Protein AF-U2L7X3-F1 (afdb_monomer)

Organism: NCBI:txid1125725

pLDDT: mean 80.86, std 14.97, range [32.53, 97.69]

Radius of gyration: 20.35 Å; Cα contacts (8 Å, |Δi|>4): 38; chains: 1; bounding box: 45×37×49 Å

InterPro domains:
  IPR013321 Arc-type ribbon-helix-helix [G3DSA:1.10.1220.10] (3-40)

Structure (mmCIF, N/CA/C/O backbone):
data_AF-U2L7X3-F1
#
_entry.id   AF-U2L7X3-F1
#
loop_
_atom_site.group_PDB
_atom_site.id
_atom_site.type_symbol
_atom_site.label_atom_id
_atom_site.label_alt_id
_atom_site.label_comp_id
_atom_site.label_asym_id
_atom_site.label_entity_id
_atom_site.label_seq_id
_atom_site.pdbx_PDB_ins_code
_atom_site.Cartn_x
_atom_site.Cartn_y
_atom_site.Cartn_z
_atom_site.occupancy
_atom_site.B_iso_or_equiv
_atom_site.auth_seq_id
_atom_site.auth_comp_id
_atom_site.auth_asym_id
_atom_site.auth_atom_id
_atom_site.pdbx_PDB_model_num
ATOM 1 N N . MET A 1 1 ? -11.310 -21.438 19.335 1.00 47.97 1 MET A N 1
ATOM 2 C CA . MET A 1 1 ? -10.562 -20.314 18.729 1.00 47.97 1 MET A CA 1
ATOM 3 C C . MET A 1 1 ? -9.509 -19.839 19.721 1.00 47.97 1 MET A C 1
ATOM 5 O O . MET A 1 1 ? -9.851 -19.133 20.657 1.00 47.97 1 MET A O 1
ATOM 9 N N . GLY A 1 2 ? -8.266 -20.306 19.585 1.00 53.75 2 GLY A N 1
ATOM 10 C CA . GLY A 1 2 ? -7.161 -19.921 20.467 1.00 53.75 2 GLY A CA 1
ATOM 11 C C . GLY A 1 2 ? -6.459 -18.679 19.928 1.00 53.75 2 GLY A C 1
ATOM 12 O O . GLY A 1 2 ? -5.859 -18.732 18.859 1.00 53.75 2 GLY A O 1
ATOM 13 N N . GLY A 1 3 ? -6.554 -17.561 20.639 1.00 74.25 3 GLY A N 1
ATOM 14 C CA . GLY A 1 3 ? -5.834 -16.330 20.321 1.00 74.25 3 GLY A CA 1
ATOM 15 C C . GLY A 1 3 ? -5.341 -15.668 21.601 1.00 74.25 3 GLY A C 1
ATOM 16 O O . GLY A 1 3 ? -6.001 -15.757 22.635 1.00 74.25 3 GLY A O 1
ATOM 17 N N . LYS A 1 4 ? -4.174 -15.019 21.545 1.00 83.44 4 LYS A N 1
ATOM 18 C CA . LYS A 1 4 ? -3.668 -14.203 22.657 1.00 83.44 4 LYS A CA 1
ATOM 19 C C . LYS A 1 4 ? -4.293 -12.808 22.582 1.00 83.44 4 LYS A C 1
ATOM 21 O O . LYS A 1 4 ? -4.382 -12.234 21.497 1.00 83.44 4 LYS A O 1
ATOM 26 N N . ARG A 1 5 ? -4.740 -12.277 23.722 1.00 87.94 5 ARG A N 1
ATOM 27 C CA . ARG A 1 5 ? -5.326 -10.933 23.819 1.00 87.94 5 ARG A CA 1
ATOM 28 C C . ARG A 1 5 ? -4.215 -9.897 23.977 1.00 87.94 5 ARG A C 1
ATOM 30 O O . ARG A 1 5 ? -3.339 -10.072 24.816 1.00 87.94 5 ARG A O 1
ATOM 37 N N . ILE A 1 6 ? -4.289 -8.825 23.194 1.00 86.44 6 ILE A N 1
ATOM 38 C CA . ILE A 1 6 ? -3.453 -7.630 23.342 1.00 86.44 6 ILE A CA 1
ATOM 39 C C . ILE A 1 6 ? -4.362 -6.515 23.861 1.00 86.44 6 ILE A C 1
ATOM 41 O O . ILE A 1 6 ? -5.447 -6.312 23.315 1.00 86.44 6 ILE A O 1
ATOM 45 N N . SER A 1 7 ? -3.931 -5.828 24.916 1.00 91.06 7 SER A N 1
ATOM 46 C CA . SER A 1 7 ? -4.621 -4.666 25.480 1.00 91.06 7 SER A CA 1
ATOM 47 C C . SER A 1 7 ? -3.719 -3.446 25.345 1.00 91.06 7 SER A C 1
ATOM 49 O O . SER A 1 7 ? -2.534 -3.527 25.660 1.00 91.06 7 SER A O 1
ATOM 51 N N . ILE A 1 8 ? -4.285 -2.335 24.883 1.00 91.06 8 ILE A N 1
ATOM 52 C CA . ILE A 1 8 ? -3.619 -1.035 24.792 1.00 91.06 8 ILE A CA 1
ATOM 53 C C . ILE A 1 8 ? -4.508 0.009 25.464 1.00 91.06 8 ILE A C 1
ATOM 55 O O . ILE A 1 8 ? -5.733 -0.088 25.386 1.00 91.06 8 ILE A O 1
ATOM 59 N N . THR A 1 9 ? -3.892 0.984 26.123 1.00 95.31 9 THR A N 1
ATOM 60 C CA . THR A 1 9 ? -4.594 2.140 26.687 1.00 95.31 9 THR A CA 1
ATOM 61 C C . THR A 1 9 ? -4.424 3.303 25.727 1.00 95.31 9 THR A C 1
ATOM 63 O O . THR A 1 9 ? -3.300 3.620 25.343 1.00 95.31 9 THR A O 1
ATOM 66 N N . ILE A 1 10 ? -5.534 3.915 25.337 1.00 94.56 10 ILE A N 1
ATOM 67 C CA . ILE A 1 10 ? -5.585 5.051 24.416 1.00 94.56 10 ILE A CA 1
ATOM 68 C C . ILE A 1 10 ? -6.543 6.100 24.973 1.00 94.56 10 ILE A C 1
ATOM 70 O O . ILE A 1 10 ? -7.366 5.789 25.836 1.00 94.56 10 ILE A O 1
ATOM 74 N N . THR A 1 11 ? -6.422 7.336 24.501 1.00 97.69 11 THR A N 1
ATOM 75 C CA . THR A 1 11 ? -7.357 8.407 24.857 1.00 97.69 11 THR A CA 1
ATOM 76 C C . THR A 1 11 ? -8.680 8.258 24.105 1.00 97.69 11 THR A C 1
ATOM 78 O O . THR A 1 11 ? -8.747 7.603 23.060 1.00 97.69 11 THR A O 1
ATOM 81 N N . ASP A 1 12 ? -9.731 8.915 24.597 1.00 97.06 12 ASP A N 1
ATOM 82 C CA . ASP A 1 12 ? -11.036 8.935 23.924 1.00 97.06 12 ASP A CA 1
ATOM 83 C C . ASP A 1 12 ? -10.945 9.546 22.512 1.00 97.06 12 ASP A C 1
ATOM 85 O O . ASP A 1 12 ? -11.573 9.063 21.570 1.00 97.06 12 ASP A O 1
ATOM 89 N N . GLU A 1 13 ? -10.095 10.563 22.333 1.00 96.56 13 GLU A N 1
ATOM 90 C CA . GLU A 1 13 ? -9.821 11.186 21.030 1.00 96.56 13 GLU A CA 1
ATOM 91 C C . GLU A 1 13 ? -9.193 10.194 20.042 1.00 96.56 13 GLU A C 1
ATOM 93 O O . GLU A 1 13 ? -9.606 10.111 18.884 1.00 96.56 13 GLU A O 1
ATOM 98 N N . GLN A 1 14 ? -8.230 9.391 20.506 1.00 95.88 14 GLN A N 1
ATOM 99 C CA . GLN A 1 14 ? -7.596 8.351 19.695 1.00 95.88 14 GLN A CA 1
ATOM 100 C C . GLN A 1 14 ? -8.585 7.240 19.331 1.00 95.88 14 GLN A C 1
ATOM 102 O O . GLN A 1 14 ? -8.568 6.756 18.199 1.00 95.88 14 GLN A O 1
ATOM 107 N N . GLN A 1 15 ? -9.465 6.852 20.259 1.00 95.81 15 GLN A N 1
ATOM 108 C CA . GLN A 1 15 ? -10.515 5.873 19.980 1.00 95.81 15 GLN A CA 1
ATOM 109 C C . GLN A 1 15 ? -11.462 6.376 18.885 1.00 95.81 15 GLN A C 1
ATOM 111 O O . GLN A 1 15 ? -11.739 5.637 17.939 1.00 95.81 15 GLN A O 1
ATOM 116 N N . LYS A 1 16 ? -11.909 7.634 18.968 1.00 95.75 16 LYS A N 1
ATOM 117 C CA . LYS A 1 16 ? -12.792 8.232 17.960 1.00 95.75 16 LYS A CA 1
ATOM 118 C C . LYS A 1 16 ? -12.132 8.282 16.578 1.00 95.75 16 LYS A C 1
ATOM 120 O O . LYS A 1 16 ? -12.736 7.861 15.595 1.00 95.75 16 LYS A O 1
ATOM 125 N N . ALA A 1 17 ? -10.868 8.700 16.510 1.00 94.94 17 ALA A N 1
ATOM 126 C CA . ALA A 1 17 ? -10.109 8.705 15.260 1.00 94.94 17 ALA A CA 1
ATOM 127 C C . ALA A 1 17 ? -9.976 7.293 14.651 1.00 94.94 17 ALA A C 1
ATOM 129 O O . ALA A 1 17 ? -10.110 7.116 13.440 1.00 94.94 17 ALA A O 1
ATOM 130 N N . LEU A 1 18 ? -9.751 6.264 15.479 1.00 94.62 18 LEU A N 1
ATOM 131 C CA . LEU A 1 18 ? -9.695 4.870 15.021 1.00 94.62 18 LEU A CA 1
ATOM 132 C C . LEU A 1 18 ? -11.039 4.365 14.487 1.00 94.62 18 LEU A C 1
ATOM 134 O O . LEU A 1 18 ? -11.058 3.554 13.561 1.00 94.62 18 LEU A O 1
ATOM 138 N N . GLU A 1 1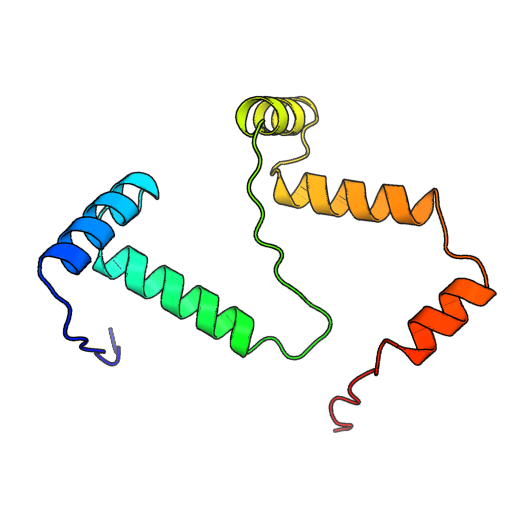9 ? -12.155 4.806 15.061 1.00 94.81 19 GLU A N 1
ATOM 139 C CA . GLU A 1 19 ? -13.492 4.457 14.577 1.00 94.81 19 GLU A CA 1
ATOM 140 C C . GLU A 1 19 ? -13.787 5.100 13.220 1.00 94.81 19 GLU A C 1
ATOM 142 O O . GLU A 1 19 ? -14.230 4.403 12.307 1.00 94.81 19 GLU A O 1
ATOM 147 N N . GLU A 1 20 ? -13.466 6.384 13.051 1.00 94.31 20 GLU A N 1
ATOM 148 C CA . GLU A 1 20 ? -13.618 7.106 11.781 1.00 94.31 20 GLU A CA 1
ATOM 149 C C . GLU A 1 20 ? -12.762 6.477 10.667 1.00 94.31 20 GLU A C 1
ATOM 151 O O . GLU A 1 20 ? -13.258 6.187 9.570 1.00 94.31 20 GLU A O 1
ATOM 156 N N . MET A 1 21 ? -11.496 6.163 10.962 1.00 91.00 21 MET A N 1
ATOM 157 C CA . MET A 1 21 ? -10.618 5.456 10.024 1.00 91.00 21 MET A CA 1
ATOM 158 C C . MET A 1 21 ? -11.145 4.058 9.684 1.00 91.00 21 MET A C 1
ATOM 160 O O . MET A 1 21 ? -11.129 3.656 8.522 1.00 91.00 21 MET A O 1
ATOM 164 N N . ALA A 1 22 ? -11.669 3.314 10.663 1.00 90.12 22 ALA A N 1
ATOM 165 C CA . ALA A 1 22 ? -12.193 1.972 10.420 1.00 90.12 22 ALA A CA 1
ATOM 166 C C . ALA A 1 22 ? -13.430 1.975 9.511 1.00 90.12 22 ALA A C 1
ATOM 168 O O . ALA A 1 22 ? -13.622 1.018 8.758 1.00 90.12 22 ALA A O 1
ATOM 169 N N . GLN A 1 23 ? -14.262 3.020 9.574 1.00 86.56 23 GLN A N 1
ATOM 170 C CA . GLN A 1 23 ? -15.372 3.199 8.634 1.00 86.56 23 GLN A CA 1
ATOM 171 C C . GLN A 1 23 ? -14.868 3.546 7.237 1.00 86.56 23 GLN A C 1
ATOM 173 O O . GLN A 1 23 ? -15.310 2.944 6.261 1.00 86.56 23 GLN A O 1
ATOM 178 N N . THR A 1 24 ? -13.900 4.456 7.152 1.00 84.56 24 THR A N 1
ATOM 179 C CA . THR A 1 24 ? -13.304 4.891 5.880 1.00 84.56 24 THR A CA 1
ATOM 180 C C . THR A 1 24 ? -12.648 3.724 5.136 1.00 84.56 24 THR A C 1
ATOM 182 O O . THR A 1 24 ? -12.806 3.589 3.927 1.00 84.56 24 THR A O 1
ATOM 185 N N . GLU A 1 25 ? -11.975 2.826 5.859 1.00 80.38 25 GLU A N 1
ATOM 186 C CA . GLU A 1 25 ? -11.357 1.617 5.297 1.00 80.38 25 GLU A CA 1
ATOM 187 C C . GLU A 1 25 ? -12.333 0.432 5.121 1.00 80.38 25 GLU A C 1
ATOM 189 O O . GLU A 1 25 ? -11.920 -0.651 4.705 1.00 80.38 25 GLU A O 1
ATOM 194 N N . GLY A 1 26 ? -13.623 0.590 5.449 1.00 86.19 26 GLY A N 1
ATOM 195 C CA . GLY A 1 26 ? -14.636 -0.465 5.295 1.00 86.19 26 GLY A CA 1
ATOM 196 C C . GLY A 1 26 ? -14.498 -1.644 6.270 1.00 86.19 26 GLY A C 1
ATOM 197 O O . GLY A 1 26 ? -15.072 -2.710 6.052 1.00 86.19 26 GLY A O 1
ATOM 198 N N . LEU A 1 27 ? -13.741 -1.478 7.358 1.00 82.62 27 LEU A N 1
ATOM 199 C CA . LEU A 1 27 ? -13.493 -2.513 8.371 1.00 82.62 27 LEU A CA 1
ATOM 200 C C . LEU A 1 27 ? -14.545 -2.515 9.489 1.00 82.62 27 LEU A C 1
ATOM 202 O O . LEU A 1 27 ? -14.638 -3.477 10.257 1.00 82.62 27 LEU A O 1
ATOM 206 N N . GLY A 1 28 ? -15.317 -1.432 9.612 1.00 84.25 28 GLY A N 1
ATOM 207 C CA . GLY A 1 28 ? -16.492 -1.294 10.477 1.00 84.25 28 GLY A CA 1
ATOM 208 C C . GLY A 1 28 ? -16.220 -1.237 11.987 1.00 84.25 28 GLY A C 1
ATOM 209 O O . GLY A 1 28 ? -17.091 -0.806 12.739 1.00 84.25 28 GLY A O 1
ATOM 210 N N . ARG A 1 29 ? -15.041 -1.666 12.462 1.00 91.69 29 ARG A N 1
ATOM 211 C CA . ARG A 1 29 ? -14.642 -1.624 13.881 1.00 91.69 29 ARG A CA 1
ATOM 212 C C . ARG A 1 29 ? -13.178 -1.224 14.043 1.00 91.69 29 ARG A C 1
ATOM 214 O O . ARG A 1 29 ? -12.306 -1.814 13.403 1.00 91.69 29 ARG A O 1
ATOM 221 N N . SER A 1 30 ? -12.896 -0.336 14.995 1.00 92.12 30 SER A N 1
ATOM 222 C CA . SER A 1 30 ? -11.533 0.093 15.354 1.00 92.12 30 SER A CA 1
ATOM 223 C C . SER A 1 30 ? -10.613 -1.085 15.700 1.00 92.12 30 SER A C 1
ATOM 225 O O . SER A 1 30 ? -9.481 -1.149 15.232 1.00 92.12 30 SER A O 1
ATOM 227 N N . ALA A 1 31 ? -11.109 -2.100 16.415 1.00 90.44 31 ALA A N 1
ATOM 228 C CA . ALA A 1 31 ? -10.332 -3.310 16.713 1.00 90.44 31 ALA A CA 1
ATOM 229 C C . ALA A 1 31 ? -9.898 -4.095 15.456 1.00 90.44 31 ALA A C 1
ATOM 231 O O . ALA A 1 31 ? -8.812 -4.680 15.433 1.00 90.44 31 ALA A O 1
ATOM 232 N N . ALA A 1 32 ? -10.732 -4.119 14.408 1.00 88.81 32 ALA A N 1
ATOM 233 C CA . ALA A 1 32 ? -10.392 -4.770 13.144 1.00 88.81 32 ALA A CA 1
ATOM 234 C C . ALA A 1 32 ? -9.318 -3.973 12.390 1.00 88.81 32 ALA A C 1
ATOM 236 O O . ALA A 1 32 ? -8.357 -4.571 11.900 1.00 88.81 32 ALA A O 1
ATOM 237 N N . LEU A 1 33 ? -9.432 -2.640 12.389 1.00 91.31 33 LEU A N 1
ATOM 238 C CA . LEU A 1 33 ? -8.417 -1.728 11.862 1.00 91.31 33 LEU A CA 1
ATOM 239 C C . LEU A 1 33 ? -7.072 -1.922 12.563 1.00 91.31 33 LEU A C 1
ATOM 241 O O . LEU A 1 33 ? -6.094 -2.255 11.895 1.00 91.31 33 LEU A O 1
ATOM 245 N N . VAL A 1 34 ? -7.033 -1.815 13.895 1.00 92.31 34 VAL A N 1
ATOM 246 C CA . VAL A 1 34 ? -5.807 -1.981 14.693 1.00 92.31 34 VAL A CA 1
ATOM 247 C C . VAL A 1 34 ? -5.159 -3.329 14.398 1.00 92.31 34 VAL A C 1
ATOM 249 O O . VAL A 1 34 ? -3.979 -3.382 14.065 1.00 92.31 34 VAL A O 1
ATOM 252 N N . ARG A 1 35 ? -5.933 -4.423 14.408 1.00 89.69 35 ARG A N 1
ATOM 253 C CA . ARG A 1 35 ? -5.413 -5.750 14.054 1.00 89.69 35 ARG A CA 1
ATOM 254 C C . ARG A 1 35 ? -4.823 -5.773 12.643 1.00 89.69 35 ARG A C 1
ATOM 256 O O . ARG A 1 35 ? -3.766 -6.368 12.448 1.00 89.69 35 ARG A O 1
ATOM 263 N N . SER A 1 36 ? -5.491 -5.163 11.666 1.00 87.81 36 SER A N 1
ATOM 264 C CA . SER A 1 36 ? -5.016 -5.137 10.280 1.00 87.81 36 SER A CA 1
ATOM 265 C C . SER A 1 36 ? -3.694 -4.375 10.145 1.00 87.81 36 SER A C 1
ATOM 267 O O . SER A 1 36 ? -2.762 -4.893 9.532 1.00 87.81 36 SER A O 1
ATOM 269 N N . ILE A 1 37 ? -3.577 -3.209 10.789 1.00 88.00 37 ILE A N 1
ATOM 270 C CA . ILE A 1 37 ? -2.376 -2.370 10.783 1.00 88.00 37 ILE A CA 1
ATOM 271 C C . ILE A 1 37 ? -1.234 -3.097 11.489 1.00 88.00 37 ILE A C 1
ATOM 273 O O . ILE A 1 37 ? -0.148 -3.215 10.930 1.00 88.00 37 ILE A O 1
ATOM 277 N N . THR A 1 38 ? -1.479 -3.660 12.675 1.00 88.25 38 THR A N 1
ATOM 278 C CA . THR A 1 38 ? -0.462 -4.417 13.416 1.00 88.25 38 THR A CA 1
ATOM 279 C C . THR A 1 38 ? 0.036 -5.620 12.616 1.00 88.25 38 THR A C 1
ATOM 281 O O . THR A 1 38 ? 1.234 -5.882 12.586 1.00 88.25 38 THR A O 1
ATOM 284 N N . LEU A 1 39 ? -0.849 -6.342 11.921 1.00 85.38 39 LEU A N 1
ATOM 285 C CA . LEU A 1 39 ? -0.441 -7.461 11.069 1.00 85.38 39 LEU A CA 1
ATOM 286 C C . LEU A 1 39 ? 0.327 -7.004 9.824 1.00 85.38 39 LEU A C 1
ATOM 288 O O . LEU A 1 39 ? 1.279 -7.680 9.440 1.00 85.38 39 LEU A O 1
ATOM 292 N N . LYS A 1 40 ? -0.050 -5.880 9.201 1.00 82.88 40 LYS A N 1
ATOM 293 C CA . LYS A 1 40 ? 0.715 -5.275 8.096 1.00 82.88 40 LYS A CA 1
ATOM 294 C C . LYS A 1 40 ? 2.122 -4.889 8.566 1.00 82.88 40 LYS A C 1
ATOM 296 O O . LYS A 1 40 ? 3.091 -5.310 7.946 1.00 82.88 40 LYS A O 1
ATOM 301 N N . ALA A 1 41 ? 2.232 -4.214 9.710 1.00 79.31 41 ALA A N 1
ATOM 302 C CA . ALA A 1 41 ? 3.507 -3.829 10.315 1.00 79.31 41 ALA A CA 1
ATOM 303 C C . ALA A 1 41 ? 4.374 -5.039 10.710 1.00 79.31 41 ALA A C 1
ATOM 305 O O . ALA A 1 41 ? 5.582 -5.044 10.504 1.00 79.31 41 ALA A O 1
ATOM 306 N N . LEU A 1 42 ? 3.772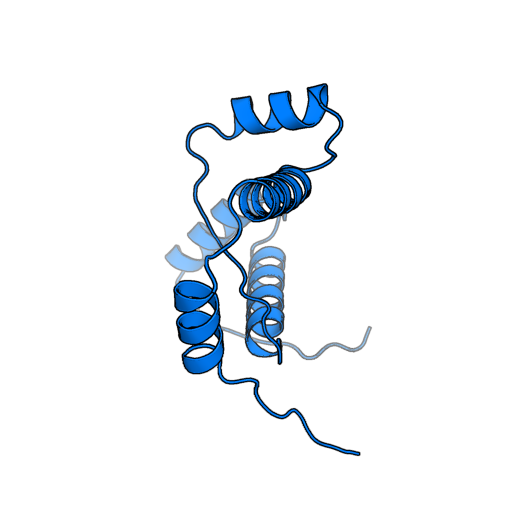 -6.110 11.235 1.00 78.31 42 LEU A N 1
ATOM 307 C CA . LEU A 1 42 ? 4.496 -7.354 11.515 1.00 78.31 42 LEU A CA 1
ATOM 308 C C . LEU A 1 42 ? 4.969 -8.041 10.234 1.00 78.31 42 LEU A C 1
ATOM 310 O O . LEU A 1 42 ? 6.047 -8.626 10.219 1.00 78.31 42 LEU A O 1
ATOM 314 N N . ARG A 1 43 ? 4.177 -8.000 9.158 1.00 72.88 43 ARG A N 1
ATOM 315 C CA . ARG A 1 43 ? 4.590 -8.546 7.861 1.00 72.88 43 ARG A CA 1
ATOM 316 C C . ARG A 1 43 ? 5.737 -7.746 7.263 1.00 72.88 43 ARG A C 1
ATOM 318 O O . ARG A 1 43 ? 6.645 -8.369 6.733 1.00 72.88 43 ARG A O 1
ATOM 325 N N . SER A 1 44 ? 5.718 -6.419 7.353 1.00 66.69 44 SER A N 1
ATOM 326 C CA . SER A 1 44 ? 6.833 -5.596 6.880 1.00 66.69 44 SER A CA 1
ATOM 327 C C . SER A 1 44 ? 8.092 -5.807 7.725 1.00 66.69 44 SER A C 1
ATOM 329 O O . SER A 1 44 ? 9.164 -5.982 7.158 1.00 66.69 44 SER A O 1
ATOM 331 N N . ALA A 1 45 ? 7.966 -5.911 9.052 1.00 65.62 45 ALA A N 1
ATOM 332 C CA . ALA A 1 45 ? 9.092 -6.179 9.951 1.00 65.62 45 ALA A CA 1
ATOM 333 C C . ALA A 1 45 ? 9.707 -7.584 9.781 1.00 65.62 45 ALA A C 1
ATOM 335 O O . ALA A 1 45 ? 10.900 -7.757 10.001 1.00 65.62 45 ALA A O 1
ATOM 336 N N . ASN A 1 46 ? 8.910 -8.583 9.383 1.00 61.81 46 ASN A N 1
ATOM 337 C CA . ASN A 1 46 ? 9.365 -9.966 9.176 1.00 61.81 46 ASN A CA 1
ATOM 338 C C . ASN A 1 46 ? 9.714 -10.296 7.713 1.00 61.81 46 ASN A C 1
ATOM 340 O O . ASN A 1 46 ? 9.956 -11.460 7.391 1.00 61.81 46 ASN A O 1
ATOM 344 N N . ARG A 1 47 ? 9.732 -9.316 6.801 1.00 58.69 47 ARG A N 1
ATOM 345 C CA . ARG A 1 47 ? 10.251 -9.534 5.444 1.00 58.69 47 ARG A CA 1
ATOM 346 C C . ARG A 1 47 ? 11.779 -9.551 5.494 1.00 58.69 47 ARG A C 1
ATOM 348 O O . ARG A 1 47 ? 12.413 -8.507 5.420 1.00 58.69 47 ARG A O 1
ATOM 355 N N . SER A 1 48 ? 12.373 -10.740 5.583 1.00 52.66 48 SER A N 1
ATOM 356 C CA . SER A 1 48 ? 13.767 -10.938 5.177 1.00 52.66 48 SER A CA 1
ATOM 357 C C . SER A 1 48 ? 13.819 -11.065 3.651 1.00 52.66 48 SER A C 1
ATOM 359 O O . SER A 1 48 ? 13.257 -12.009 3.091 1.00 52.66 48 SER A O 1
ATOM 361 N N . GLY A 1 49 ? 14.463 -10.113 2.977 1.00 55.69 49 GLY A N 1
ATOM 362 C CA . GLY A 1 49 ? 14.659 -10.112 1.525 1.00 55.69 49 GLY A CA 1
ATOM 363 C C . GLY A 1 49 ? 14.423 -8.742 0.886 1.00 55.69 49 GLY A C 1
ATOM 364 O O . GLY A 1 49 ? 13.825 -7.864 1.502 1.00 55.69 49 GLY A O 1
ATOM 365 N N . ASN A 1 50 ? 14.871 -8.589 -0.368 1.00 60.00 50 ASN A N 1
ATOM 366 C CA . ASN A 1 50 ? 14.823 -7.384 -1.224 1.00 60.00 50 ASN A CA 1
ATOM 367 C C . ASN A 1 50 ? 13.398 -6.865 -1.562 1.00 60.00 50 ASN A C 1
ATOM 369 O O . ASN A 1 50 ? 13.148 -6.389 -2.668 1.00 60.00 50 ASN A O 1
ATOM 373 N N . VAL A 1 51 ? 12.430 -6.979 -0.652 1.00 61.22 51 VAL A N 1
ATOM 374 C CA . VAL A 1 51 ? 11.029 -6.601 -0.860 1.00 61.22 51 VAL A CA 1
ATOM 375 C C . VAL A 1 51 ? 10.682 -5.409 0.027 1.00 61.22 51 VAL A C 1
ATOM 377 O O . VAL A 1 51 ? 10.323 -5.567 1.194 1.00 61.22 51 VAL A O 1
ATOM 380 N N . ALA A 1 52 ? 10.724 -4.212 -0.555 1.00 64.75 52 ALA A N 1
ATOM 381 C CA . ALA A 1 52 ? 10.212 -2.997 0.070 1.00 64.75 52 ALA A CA 1
ATOM 382 C C . ALA A 1 52 ? 8.712 -2.821 -0.227 1.00 64.75 52 ALA A C 1
ATOM 384 O O . ALA A 1 52 ? 8.249 -3.086 -1.336 1.00 64.75 52 ALA A O 1
ATOM 385 N N . GLU A 1 53 ? 7.939 -2.378 0.766 1.00 67.19 53 GLU A N 1
ATOM 386 C CA . GLU A 1 53 ? 6.564 -1.913 0.562 1.00 67.19 53 GLU A CA 1
ATOM 387 C C . GLU A 1 53 ? 6.589 -0.404 0.318 1.00 67.19 53 GLU A C 1
ATOM 389 O O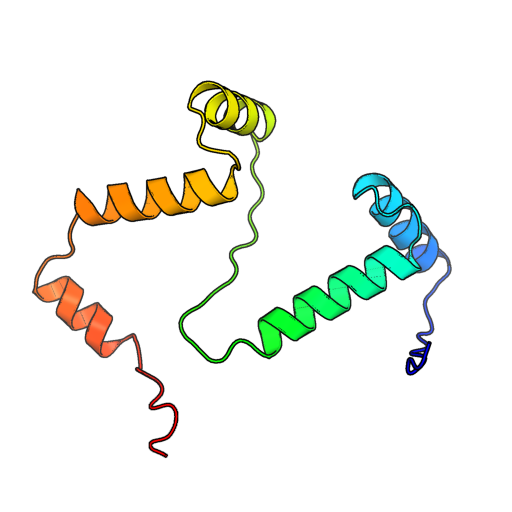 . GLU A 1 53 ? 7.161 0.343 1.109 1.00 67.19 53 GLU A O 1
ATOM 394 N N . ILE A 1 54 ? 5.995 0.038 -0.789 1.00 69.62 54 ILE A N 1
ATOM 395 C CA . ILE A 1 54 ? 5.904 1.455 -1.137 1.00 69.62 54 ILE A CA 1
ATOM 396 C C . ILE A 1 54 ? 4.478 1.906 -0.837 1.00 69.62 54 ILE A C 1
ATOM 398 O O . ILE A 1 54 ? 3.532 1.431 -1.463 1.00 69.62 54 ILE A O 1
ATOM 402 N N . VAL A 1 55 ? 4.330 2.820 0.121 1.00 76.00 55 VAL A N 1
ATOM 403 C CA . VAL A 1 55 ? 3.060 3.494 0.411 1.00 76.00 55 VAL A CA 1
ATOM 404 C C . VAL A 1 55 ? 3.118 4.874 -0.230 1.00 76.00 55 VAL A C 1
ATOM 406 O O . VAL A 1 55 ? 4.016 5.655 0.076 1.00 76.00 55 VAL A O 1
ATOM 409 N N . MET A 1 56 ? 2.188 5.166 -1.138 1.00 77.69 56 MET A N 1
ATOM 410 C CA . MET A 1 56 ? 2.112 6.456 -1.824 1.00 77.69 56 MET A CA 1
ATOM 411 C C . MET A 1 56 ? 0.667 6.912 -2.001 1.00 77.69 56 MET A C 1
ATOM 413 O O . MET A 1 56 ? -0.233 6.094 -2.199 1.00 77.69 56 MET A O 1
ATOM 417 N N . SER A 1 57 ? 0.468 8.226 -1.949 1.00 80.88 57 SER A N 1
ATOM 418 C CA . SER A 1 57 ? -0.794 8.883 -2.281 1.00 80.88 57 SER A CA 1
ATOM 419 C C . SER A 1 57 ? -0.936 8.963 -3.800 1.00 80.88 57 SER A C 1
ATOM 421 O O . SER A 1 57 ? -0.036 9.457 -4.477 1.00 80.88 57 SER A O 1
ATOM 423 N N . LEU A 1 58 ? -2.066 8.509 -4.337 1.00 82.69 58 LEU A N 1
ATOM 424 C CA . LEU A 1 58 ? -2.426 8.692 -5.744 1.00 82.69 58 LEU A CA 1
ATOM 425 C C . LEU A 1 58 ? -3.448 9.823 -5.841 1.00 82.69 58 LEU A C 1
ATOM 427 O O . LEU A 1 58 ? -4.627 9.618 -5.564 1.00 82.69 58 LEU A O 1
ATOM 431 N N . GLU A 1 59 ? -2.991 11.015 -6.225 1.00 87.62 59 GLU A N 1
ATOM 432 C CA . GLU A 1 59 ? -3.847 12.208 -6.330 1.00 87.62 59 GLU A CA 1
ATOM 433 C C . GLU A 1 59 ? -4.950 12.056 -7.392 1.00 87.62 59 GLU A C 1
ATOM 435 O O . GLU A 1 59 ? -6.025 12.629 -7.253 1.00 87.62 59 GLU A O 1
ATOM 440 N N . ASN A 1 60 ? -4.727 11.229 -8.417 1.00 88.88 60 ASN A N 1
ATOM 441 C CA . ASN A 1 60 ? -5.687 10.917 -9.477 1.00 88.88 60 ASN A CA 1
ATOM 442 C C . ASN A 1 60 ? -6.203 9.465 -9.408 1.00 88.88 60 ASN A C 1
ATOM 444 O O . ASN A 1 60 ? -6.368 8.798 -10.432 1.00 88.88 60 ASN A O 1
ATOM 448 N N . SER A 1 61 ? -6.447 8.958 -8.195 1.00 87.38 61 SER A N 1
ATOM 449 C CA . SER A 1 61 ? -6.847 7.563 -7.947 1.00 87.38 61 SER A CA 1
ATOM 450 C C . SER A 1 61 ? -8.009 7.077 -8.825 1.00 87.38 61 SER A C 1
ATOM 452 O O . SER A 1 61 ? -7.949 5.959 -9.342 1.00 87.38 61 SER A O 1
ATOM 454 N N . ASP A 1 62 ? -9.041 7.896 -9.037 1.00 89.94 62 ASP A N 1
AT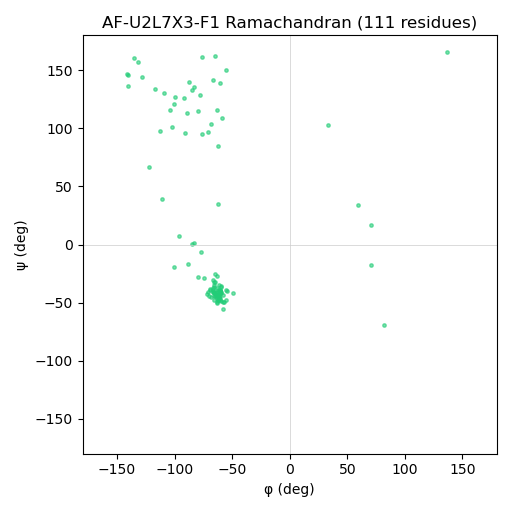OM 455 C CA . ASP A 1 62 ? -10.225 7.506 -9.818 1.00 89.94 62 ASP A CA 1
ATOM 456 C C . ASP A 1 62 ? -9.889 7.262 -11.293 1.00 89.94 62 ASP A C 1
ATOM 458 O O . ASP A 1 62 ? -10.274 6.246 -11.875 1.00 89.94 62 ASP A O 1
ATOM 462 N N . GLU A 1 63 ? -9.097 8.157 -11.884 1.00 93.00 63 GLU A N 1
ATOM 463 C CA . GLU A 1 63 ? -8.653 8.049 -13.272 1.00 93.00 63 GLU A CA 1
ATOM 464 C C . GLU A 1 63 ? -7.788 6.800 -13.475 1.00 93.00 63 GLU A C 1
ATOM 466 O O . GLU A 1 63 ? -8.008 6.021 -14.407 1.00 93.00 63 GLU A O 1
ATOM 471 N N . VAL A 1 64 ? -6.831 6.568 -12.572 1.00 90.44 64 VAL A N 1
ATOM 472 C CA . VAL A 1 64 ? -5.948 5.396 -12.628 1.00 90.44 64 VAL A CA 1
ATOM 473 C C . VAL A 1 64 ? -6.750 4.111 -12.447 1.00 90.44 64 VAL A C 1
ATOM 475 O O . VAL A 1 64 ? -6.515 3.131 -13.156 1.00 90.44 64 VAL A O 1
ATOM 478 N N . THR A 1 65 ? -7.725 4.108 -11.541 1.00 89.12 65 THR A N 1
ATOM 479 C CA . THR A 1 65 ? -8.587 2.949 -11.293 1.00 89.12 65 THR A CA 1
ATOM 480 C C . THR A 1 65 ? -9.403 2.595 -12.534 1.00 89.12 65 THR A C 1
ATOM 482 O O . THR A 1 65 ? -9.395 1.435 -12.962 1.00 89.12 65 THR A O 1
ATOM 485 N N . GLU A 1 66 ? -10.043 3.577 -13.172 1.00 93.81 66 GLU A N 1
ATOM 486 C CA . GLU A 1 66 ? -10.790 3.341 -14.410 1.00 93.81 66 GLU A CA 1
ATOM 487 C C . GLU A 1 66 ? -9.879 2.923 -15.566 1.00 93.81 66 GLU A C 1
ATOM 489 O O . GLU A 1 66 ? -10.200 1.982 -16.296 1.00 93.81 66 GLU A O 1
ATOM 494 N N . TYR A 1 67 ? -8.702 3.535 -15.701 1.00 93.75 67 TYR A N 1
ATOM 495 C CA . TYR A 1 67 ? -7.719 3.128 -16.702 1.00 93.75 67 TYR A CA 1
ATOM 496 C C . TYR A 1 67 ? -7.325 1.652 -16.545 1.00 93.75 67 TYR A C 1
ATOM 498 O O . TYR A 1 67 ? -7.367 0.879 -17.507 1.00 93.75 67 TYR A O 1
ATOM 506 N N . VAL A 1 68 ? -6.981 1.236 -15.323 1.00 92.94 68 VAL A N 1
ATOM 507 C CA . VAL A 1 68 ? -6.601 -0.144 -14.984 1.00 92.94 68 VAL A CA 1
ATOM 508 C C . VAL A 1 68 ? -7.738 -1.114 -15.286 1.00 92.94 68 VAL A C 1
ATOM 510 O O . VAL A 1 68 ? -7.493 -2.188 -15.850 1.00 92.94 68 VAL A O 1
ATOM 513 N N . ARG A 1 69 ? -8.979 -0.730 -14.967 1.00 90.50 69 ARG A N 1
ATOM 514 C CA . ARG A 1 69 ? -10.179 -1.521 -15.257 1.00 90.50 69 ARG A CA 1
ATOM 515 C C . ARG A 1 69 ? -10.379 -1.698 -16.762 1.00 90.50 69 ARG A C 1
ATOM 517 O O . ARG A 1 69 ? -10.515 -2.829 -17.230 1.00 90.50 69 ARG A O 1
ATOM 524 N N . LEU A 1 70 ? -10.335 -0.608 -17.530 1.00 92.56 70 LEU A N 1
ATOM 525 C CA . LEU A 1 70 ? -10.516 -0.619 -18.986 1.00 92.56 70 LEU A CA 1
ATOM 526 C C . LEU A 1 70 ? -9.415 -1.409 -19.706 1.00 92.56 70 LEU A C 1
ATOM 528 O O . LEU A 1 70 ? -9.690 -2.122 -20.671 1.00 92.56 70 LEU A O 1
ATOM 532 N N . LYS A 1 71 ? -8.173 -1.325 -19.220 1.00 91.38 71 LYS A N 1
ATOM 533 C CA . LYS A 1 71 ? -7.020 -2.065 -19.757 1.00 91.38 71 LYS A CA 1
ATOM 534 C C . LYS A 1 71 ? -6.878 -3.486 -19.208 1.00 91.38 71 LYS A C 1
ATOM 536 O O . LYS A 1 71 ? -5.972 -4.196 -19.633 1.00 91.38 71 LYS A O 1
ATOM 541 N N . ARG A 1 72 ? -7.782 -3.920 -18.321 1.00 89.88 72 ARG A N 1
ATOM 542 C CA . ARG A 1 72 ? -7.830 -5.272 -17.734 1.00 89.88 72 ARG A CA 1
ATOM 543 C C . ARG A 1 72 ? -6.560 -5.668 -16.971 1.00 89.88 72 ARG A C 1
ATOM 545 O O . ARG A 1 72 ? -6.208 -6.841 -16.926 1.00 89.88 72 ARG A O 1
ATOM 552 N N . PHE A 1 73 ? -5.908 -4.706 -16.318 1.00 80.81 73 PHE A N 1
ATOM 553 C CA . PHE A 1 73 ? -4.756 -4.972 -15.443 1.00 80.81 73 PHE A CA 1
ATOM 554 C C . PHE A 1 73 ? -5.153 -5.551 -14.072 1.00 80.81 73 PHE A C 1
ATOM 556 O O . PHE A 1 73 ? -4.290 -5.934 -13.285 1.00 80.81 73 PHE A O 1
ATOM 563 N N . GLY A 1 74 ? -6.452 -5.627 -13.769 1.00 83.44 74 GLY A N 1
ATOM 564 C CA . GLY A 1 74 ? -6.980 -6.179 -12.521 1.00 83.44 74 GLY A CA 1
ATOM 565 C C . GLY A 1 74 ? -6.940 -5.174 -11.372 1.00 83.44 74 GLY A C 1
ATOM 566 O O . GLY A 1 74 ? -7.990 -4.705 -10.948 1.00 83.44 74 GLY A O 1
ATOM 567 N N . THR A 1 75 ? -5.745 -4.827 -10.884 1.00 86.69 75 THR A N 1
ATOM 568 C CA . THR A 1 75 ? -5.565 -3.878 -9.769 1.00 86.69 75 THR A CA 1
ATOM 569 C C . THR A 1 75 ? -4.516 -2.816 -10.082 1.00 86.69 75 THR A C 1
ATOM 571 O O . THR A 1 75 ? -3.622 -3.034 -10.902 1.00 86.69 75 THR A O 1
ATOM 574 N N . VAL A 1 76 ? -4.595 -1.669 -9.398 1.00 87.38 76 VAL A N 1
ATOM 575 C CA . VAL A 1 76 ? -3.598 -0.591 -9.525 1.00 87.38 76 VAL A CA 1
ATOM 576 C C . VAL A 1 76 ? -2.201 -1.082 -9.140 1.00 87.38 76 VAL A C 1
ATOM 578 O O . VAL A 1 76 ? -1.231 -0.748 -9.812 1.00 87.38 76 VAL A O 1
ATOM 581 N N . ALA A 1 77 ? -2.094 -1.952 -8.132 1.00 84.94 77 ALA A N 1
ATOM 582 C CA . ALA A 1 77 ? -0.827 -2.568 -7.746 1.00 84.94 77 ALA A CA 1
ATOM 583 C C . ALA A 1 77 ? -0.234 -3.425 -8.879 1.00 84.94 77 ALA A C 1
ATOM 585 O O . ALA A 1 77 ? 0.932 -3.262 -9.228 1.00 84.94 77 ALA A O 1
ATOM 586 N N . SER A 1 78 ? -1.046 -4.286 -9.504 1.00 84.12 78 SER A N 1
ATOM 587 C CA . SER A 1 78 ? -0.622 -5.107 -10.649 1.00 84.12 78 SER A CA 1
ATOM 588 C C . SER A 1 78 ? -0.160 -4.247 -11.826 1.00 84.12 78 SER A C 1
ATOM 590 O O . SER A 1 78 ? 0.861 -4.539 -12.450 1.00 84.12 78 SER A O 1
ATOM 592 N N . PHE A 1 79 ? -0.883 -3.160 -12.104 1.00 92.00 79 PHE A N 1
ATOM 593 C CA . PHE A 1 79 ? -0.489 -2.192 -13.123 1.00 92.00 79 PHE A CA 1
ATOM 594 C C . PHE A 1 79 ? 0.839 -1.505 -12.788 1.00 92.00 79 PHE A C 1
ATOM 596 O O . PHE A 1 79 ? 1.700 -1.416 -13.659 1.00 92.00 79 PHE A O 1
ATOM 603 N N . ALA A 1 80 ? 1.040 -1.071 -11.543 1.00 90.12 80 ALA A N 1
ATOM 604 C CA . ALA A 1 80 ? 2.282 -0.439 -11.110 1.00 90.12 80 ALA A CA 1
ATOM 605 C C . ALA A 1 80 ? 3.481 -1.390 -11.252 1.00 90.12 80 ALA A C 1
ATOM 607 O O . ALA A 1 80 ? 4.513 -0.989 -11.786 1.00 90.12 80 ALA A O 1
ATOM 608 N N . THR A 1 81 ? 3.336 -2.661 -10.856 1.00 87.00 81 THR A N 1
ATOM 609 C CA . THR A 1 81 ? 4.371 -3.690 -11.060 1.00 87.00 81 THR A CA 1
ATOM 610 C C . THR A 1 81 ? 4.719 -3.845 -12.538 1.00 87.00 81 THR A C 1
ATOM 612 O O . THR A 1 81 ? 5.891 -3.771 -12.901 1.00 87.00 81 THR A O 1
ATOM 615 N N . TYR A 1 82 ? 3.707 -3.980 -13.399 1.00 90.12 82 TYR A N 1
ATOM 616 C CA . TYR A 1 82 ? 3.915 -4.083 -14.842 1.00 90.12 82 TYR A CA 1
ATOM 617 C C . TYR A 1 82 ? 4.590 -2.834 -15.429 1.00 90.12 82 TYR A C 1
ATOM 619 O O . TYR A 1 82 ? 5.503 -2.940 -16.246 1.00 90.12 82 TYR A O 1
ATOM 627 N N . ALA A 1 83 ? 4.156 -1.639 -15.021 1.00 90.94 83 ALA A N 1
ATOM 628 C CA . ALA A 1 83 ? 4.704 -0.380 -15.509 1.00 90.94 83 ALA A CA 1
ATOM 629 C C . ALA A 1 83 ? 6.179 -0.216 -15.118 1.00 90.94 83 ALA A C 1
ATOM 631 O O . ALA A 1 83 ? 6.991 0.161 -15.964 1.00 90.94 83 ALA A O 1
ATOM 632 N N . MET A 1 84 ? 6.529 -0.550 -13.870 1.00 91.06 84 MET A N 1
ATOM 633 C CA . MET A 1 84 ? 7.912 -0.551 -13.390 1.00 91.06 84 MET A CA 1
ATOM 634 C C . MET A 1 84 ? 8.785 -1.509 -14.208 1.00 91.06 84 MET A C 1
ATOM 636 O O . MET A 1 84 ? 9.837 -1.107 -14.703 1.00 91.06 84 MET A O 1
ATOM 640 N N . GLU A 1 85 ? 8.328 -2.744 -14.422 1.00 88.50 85 GLU A N 1
ATOM 641 C CA . GLU A 1 85 ? 9.072 -3.738 -15.198 1.00 88.50 85 GLU A CA 1
ATOM 642 C C . GLU A 1 85 ? 9.260 -3.305 -16.661 1.00 88.50 85 GLU A C 1
ATOM 644 O O . GLU A 1 85 ? 10.382 -3.285 -17.168 1.00 88.50 85 GLU A O 1
ATOM 649 N N . ASN A 1 86 ? 8.185 -2.880 -17.328 1.00 92.56 86 ASN A N 1
ATOM 650 C CA . ASN A 1 86 ? 8.225 -2.423 -18.717 1.00 92.56 86 ASN A CA 1
ATOM 651 C C . ASN A 1 86 ? 9.145 -1.201 -18.885 1.00 9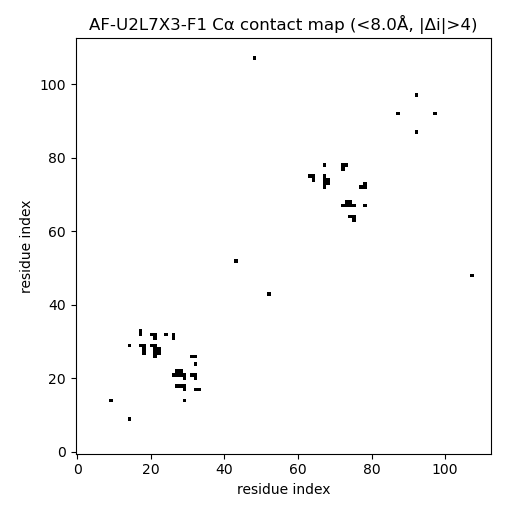2.56 86 ASN A C 1
ATOM 653 O O . ASN A 1 86 ? 9.898 -1.108 -19.857 1.00 92.56 86 ASN A O 1
ATOM 657 N N . PHE A 1 87 ? 9.136 -0.269 -17.927 1.00 92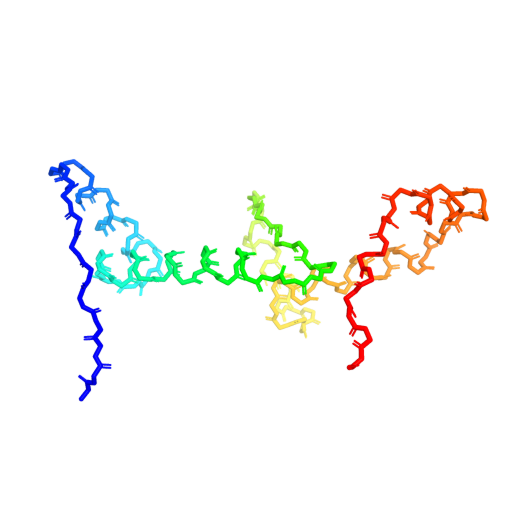.81 87 PHE A N 1
ATOM 658 C CA . PHE A 1 87 ? 10.038 0.879 -17.955 1.00 92.81 87 PHE A CA 1
ATOM 659 C C . PHE A 1 87 ? 11.506 0.457 -17.819 1.00 92.81 87 PHE A C 1
ATOM 661 O O . PHE A 1 87 ? 12.341 0.932 -18.589 1.00 92.81 87 PHE A O 1
ATOM 668 N N . MET A 1 88 ? 11.819 -0.456 -16.895 1.00 90.50 88 MET A N 1
ATOM 669 C CA . MET A 1 88 ? 13.179 -0.975 -16.701 1.00 90.50 88 MET A CA 1
ATOM 670 C C . MET A 1 88 ? 13.683 -1.780 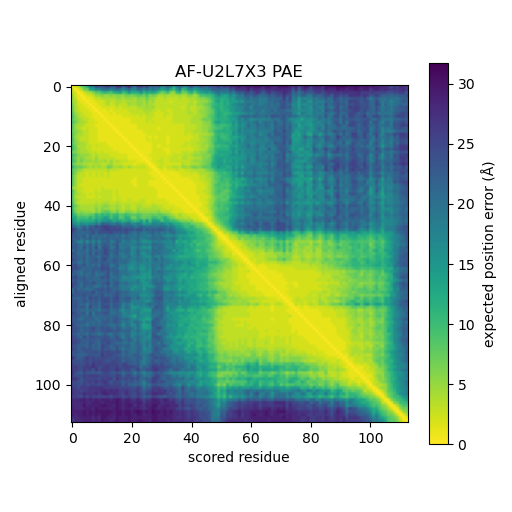-17.903 1.00 90.50 88 MET A C 1
ATOM 672 O O . MET A 1 88 ? 14.861 -1.696 -18.245 1.00 90.50 88 MET A O 1
ATOM 676 N N . GLN A 1 89 ? 12.807 -2.537 -18.566 1.00 89.19 89 GLN A N 1
ATOM 677 C CA . GLN A 1 89 ? 13.147 -3.271 -19.788 1.00 89.19 89 GLN A CA 1
ATOM 678 C C . GLN A 1 89 ? 13.479 -2.323 -20.947 1.00 89.19 89 GLN A C 1
ATOM 680 O O . GLN A 1 89 ? 14.433 -2.562 -21.685 1.00 89.19 89 GLN A O 1
ATOM 685 N N . ARG A 1 90 ? 12.713 -1.235 -21.100 1.00 92.06 90 ARG A N 1
ATOM 686 C CA . ARG A 1 90 ? 12.936 -0.223 -22.148 1.00 92.06 90 ARG A CA 1
ATOM 687 C C . ARG A 1 90 ? 14.132 0.680 -21.868 1.00 92.06 90 ARG A C 1
ATOM 689 O O . ARG A 1 90 ? 14.753 1.163 -22.808 1.00 92.06 90 ARG A O 1
ATOM 696 N N . ASN A 1 91 ? 14.451 0.896 -20.595 1.00 91.38 91 ASN A N 1
ATOM 697 C CA . ASN A 1 91 ? 15.538 1.759 -20.145 1.00 91.38 91 ASN A CA 1
ATOM 698 C C . ASN A 1 91 ? 16.525 0.951 -19.288 1.00 91.38 91 ASN A C 1
ATOM 700 O O . ASN A 1 91 ? 16.624 1.177 -18.076 1.00 91.38 91 ASN A O 1
ATOM 704 N N . PRO A 1 92 ? 17.238 -0.024 -19.882 1.00 88.06 92 PRO A N 1
ATOM 705 C CA . PRO A 1 92 ? 18.161 -0.851 -19.129 1.00 88.06 92 PRO A CA 1
ATOM 706 C C . PRO A 1 92 ? 19.336 -0.010 -18.630 1.00 88.06 92 PRO A C 1
ATOM 708 O O . PRO A 1 92 ? 19.879 0.835 -19.341 1.00 88.06 92 PRO A O 1
ATOM 711 N N . LEU A 1 93 ? 19.777 -0.294 -17.408 1.00 88.56 93 LEU A N 1
ATOM 712 C CA . LEU A 1 93 ? 20.975 0.326 -16.853 1.00 88.56 93 LEU A CA 1
ATOM 713 C C . LEU A 1 93 ? 22.206 0.002 -17.711 1.00 88.56 93 LEU A C 1
ATOM 715 O O . LEU A 1 93 ? 22.414 -1.146 -18.122 1.00 88.56 93 LEU A O 1
ATOM 719 N N . THR A 1 94 ? 23.064 1.001 -17.909 1.00 88.12 94 THR A N 1
ATOM 720 C CA . THR A 1 94 ? 24.381 0.815 -18.534 1.00 88.12 94 THR A CA 1
ATOM 721 C C . THR A 1 94 ? 25.278 -0.070 -17.663 1.00 88.12 94 THR A C 1
ATOM 723 O O . THR A 1 94 ? 25.047 -0.225 -16.462 1.00 88.12 94 THR A O 1
ATOM 726 N N . ALA A 1 95 ? 26.344 -0.634 -18.237 1.00 81.94 95 ALA A N 1
ATOM 727 C CA . ALA A 1 95 ? 27.287 -1.473 -17.488 1.00 81.94 95 ALA A CA 1
ATOM 728 C C . ALA A 1 95 ? 27.877 -0.750 -16.259 1.00 81.94 95 ALA A C 1
ATOM 730 O O . ALA A 1 95 ? 27.973 -1.338 -15.182 1.00 81.94 95 ALA A O 1
ATOM 731 N N . ALA A 1 96 ? 28.184 0.547 -16.390 1.00 81.62 96 ALA A N 1
ATOM 732 C CA . ALA A 1 96 ? 28.665 1.378 -15.288 1.00 81.62 96 ALA A CA 1
ATOM 733 C C . ALA A 1 96 ? 27.606 1.556 -14.183 1.00 81.62 96 ALA A C 1
ATOM 735 O O . ALA A 1 96 ? 27.918 1.441 -13.000 1.00 81.62 96 ALA A O 1
ATOM 736 N N . GLN A 1 97 ? 26.341 1.770 -14.554 1.00 83.94 97 GLN A N 1
ATOM 737 C CA . GLN A 1 97 ? 25.240 1.904 -13.595 1.00 83.94 97 GLN A CA 1
ATOM 738 C C . GLN A 1 97 ? 24.918 0.576 -12.899 1.00 83.94 97 GLN A C 1
ATOM 740 O O . GLN A 1 97 ? 24.707 0.559 -11.690 1.00 83.94 97 GLN A O 1
ATOM 745 N N . LYS A 1 98 ? 24.954 -0.552 -13.620 1.00 81.00 98 LYS A N 1
ATOM 746 C CA . LYS A 1 98 ? 24.802 -1.888 -13.021 1.00 81.00 98 LYS A CA 1
ATOM 747 C C . LYS A 1 98 ? 25.903 -2.182 -12.004 1.00 81.00 98 LYS A C 1
ATOM 749 O O . LYS A 1 98 ? 25.609 -2.718 -10.941 1.00 81.00 98 LYS A O 1
ATOM 754 N N . ALA A 1 99 ? 27.146 -1.791 -12.292 1.00 77.12 99 ALA A N 1
ATOM 755 C CA . ALA A 1 99 ? 28.261 -1.953 -11.362 1.00 77.12 99 ALA A CA 1
ATOM 756 C C . ALA A 1 99 ? 28.095 -1.115 -10.080 1.00 77.12 99 ALA A C 1
ATOM 758 O O . ALA A 1 99 ? 28.516 -1.551 -9.012 1.00 77.12 99 ALA A O 1
ATOM 759 N N . LEU A 1 100 ? 27.458 0.059 -10.155 1.00 78.12 100 LEU A N 1
ATOM 760 C CA . LEU A 1 100 ? 27.110 0.858 -8.973 1.00 78.12 100 LEU A CA 1
ATOM 761 C C . LEU A 1 100 ? 25.970 0.221 -8.172 1.00 78.12 100 LEU A C 1
ATOM 763 O O . LEU A 1 100 ? 26.057 0.141 -6.951 1.00 78.12 100 LEU A O 1
ATOM 767 N N . VAL A 1 101 ? 24.937 -0.288 -8.848 1.00 76.44 101 VAL A N 1
ATOM 768 C CA . VAL A 1 101 ? 23.838 -1.014 -8.194 1.00 76.44 101 VAL A CA 1
ATOM 769 C C . VAL A 1 101 ? 24.360 -2.262 -7.477 1.00 76.44 101 VAL A C 1
ATOM 771 O O . VAL A 1 101 ? 24.057 -2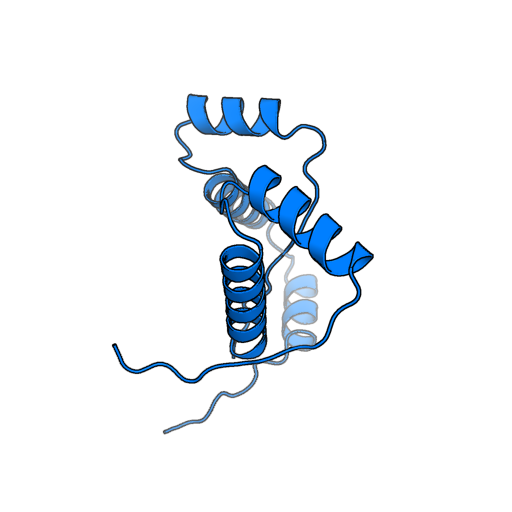.452 -6.306 1.00 76.44 101 VAL A O 1
ATOM 774 N N . GLY A 1 102 ? 25.216 -3.060 -8.122 1.00 66.00 102 GLY A N 1
ATOM 775 C CA . GLY A 1 102 ? 25.817 -4.252 -7.512 1.00 66.00 102 GLY A CA 1
ATOM 776 C C . GLY A 1 102 ? 26.756 -3.959 -6.335 1.00 66.00 102 GLY A C 1
ATOM 777 O O . GLY A 1 102 ? 26.913 -4.805 -5.465 1.00 66.00 102 GLY A O 1
ATOM 778 N N . LYS A 1 103 ? 27.354 -2.762 -6.267 1.00 63.47 103 LYS A N 1
ATOM 779 C CA . LYS A 1 103 ? 28.145 -2.318 -5.104 1.00 63.47 103 LYS A CA 1
ATOM 780 C C . LYS A 1 103 ? 27.278 -1.819 -3.944 1.00 63.47 103 LYS A C 1
ATOM 782 O O . LYS A 1 103 ? 27.709 -1.897 -2.798 1.00 63.47 103 LYS A O 1
ATOM 787 N N . ASN A 1 104 ? 26.085 -1.302 -4.241 1.00 58.12 104 ASN A N 1
ATOM 788 C CA . ASN A 1 104 ? 25.214 -0.637 -3.268 1.00 58.12 104 ASN A CA 1
ATOM 789 C C . ASN A 1 104 ? 24.069 -1.525 -2.757 1.00 58.12 104 ASN A C 1
ATOM 791 O O . ASN A 1 104 ? 23.518 -1.248 -1.695 1.00 58.12 104 ASN A O 1
ATOM 795 N N . ILE A 1 105 ? 23.719 -2.595 -3.473 1.00 60.59 105 ILE A N 1
ATOM 796 C CA . ILE A 1 105 ? 22.824 -3.646 -2.985 1.00 60.59 105 ILE A CA 1
ATOM 797 C C . ILE A 1 105 ? 23.707 -4.708 -2.329 1.00 60.59 105 ILE A C 1
ATOM 799 O O . ILE A 1 105 ? 24.256 -5.572 -3.011 1.00 60.59 105 ILE A O 1
ATOM 803 N N . LYS A 1 106 ? 23.873 -4.642 -1.002 1.00 51.88 106 LYS A N 1
ATOM 804 C CA . LYS A 1 106 ? 24.409 -5.786 -0.256 1.00 51.88 106 LYS A CA 1
ATOM 805 C C . LYS A 1 106 ? 23.413 -6.929 -0.417 1.00 51.88 106 LYS A C 1
ATOM 807 O O . LYS A 1 106 ? 22.265 -6.813 0.000 1.00 51.88 106 LYS A O 1
ATOM 812 N N . VAL A 1 107 ? 23.840 -8.007 -1.065 1.00 51.75 107 VAL A N 1
ATOM 813 C CA . VAL A 1 107 ? 23.134 -9.280 -0.978 1.00 51.75 107 VAL A CA 1
ATOM 814 C C . VAL A 1 107 ? 23.353 -9.739 0.456 1.00 51.75 107 VAL A C 1
ATOM 816 O O . VAL A 1 107 ? 24.466 -10.125 0.801 1.00 51.75 107 VAL A O 1
ATOM 819 N N . ASP A 1 108 ? 22.340 -9.611 1.310 1.00 46.38 108 ASP A N 1
ATOM 820 C CA . ASP A 1 108 ? 22.362 -10.321 2.582 1.00 46.38 108 ASP A CA 1
ATOM 821 C C . ASP A 1 108 ? 22.466 -11.809 2.234 1.00 46.38 108 ASP A C 1
ATOM 823 O O . ASP A 1 108 ? 21.544 -12.396 1.660 1.00 46.38 108 ASP A O 1
ATOM 827 N N . GLU A 1 109 ? 23.634 -12.394 2.501 1.00 44.16 109 GLU A N 1
ATOM 828 C CA . GLU A 1 109 ? 23.860 -13.833 2.475 1.00 44.16 109 GLU A CA 1
ATOM 829 C C . GLU A 1 109 ? 22.960 -14.455 3.546 1.00 44.16 109 GLU A C 1
ATOM 831 O O . GLU A 1 109 ? 23.343 -14.652 4.699 1.00 44.16 109 GLU A O 1
ATOM 836 N N . VAL A 1 110 ? 21.710 -14.724 3.177 1.00 44.22 110 VAL A N 1
ATOM 837 C CA . VAL A 1 110 ? 20.812 -15.537 3.986 1.00 44.22 110 VAL A CA 1
ATOM 838 C C . VAL A 1 110 ? 21.325 -16.972 3.900 1.00 44.22 110 VAL A C 1
ATOM 840 O O . VAL A 1 110 ? 21.069 -17.667 2.923 1.00 44.22 110 VAL A O 1
ATOM 843 N N . GLY A 1 111 ? 22.100 -17.343 4.922 1.00 42.38 111 GLY A N 1
ATOM 844 C CA . GLY A 1 111 ? 22.318 -18.688 5.458 1.00 42.38 111 GLY A CA 1
ATOM 845 C C . GLY A 1 111 ? 22.278 -19.850 4.467 1.00 42.38 111 GLY A C 1
ATOM 846 O 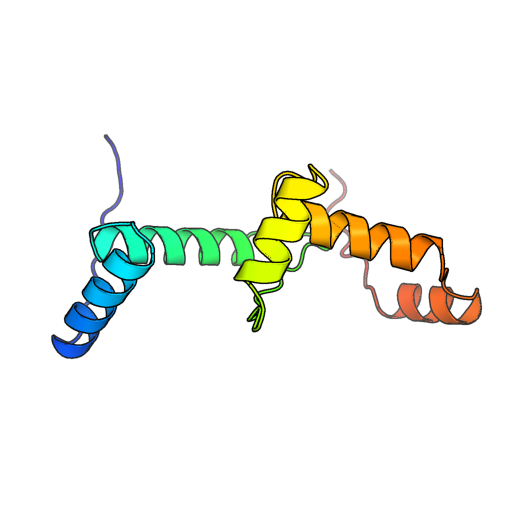O . GLY A 1 111 ? 21.209 -20.351 4.124 1.00 42.38 111 GLY A O 1
ATOM 847 N N . ALA A 1 112 ? 23.464 -20.343 4.106 1.00 32.53 112 ALA A N 1
ATOM 848 C CA . ALA A 1 112 ? 23.647 -21.727 3.674 1.00 32.53 112 ALA A CA 1
ATOM 849 C C . ALA A 1 112 ? 23.121 -22.708 4.760 1.00 32.53 112 ALA A C 1
ATOM 851 O O . ALA A 1 112 ? 23.130 -22.336 5.937 1.00 32.53 112 ALA A O 1
ATOM 852 N N . PRO A 1 113 ? 22.630 -23.901 4.362 1.00 45.09 113 PRO A N 1
ATOM 853 C CA . PRO A 1 113 ? 21.815 -24.805 5.188 1.00 45.09 113 PRO A CA 1
ATOM 854 C C . PRO A 1 113 ? 22.494 -25.339 6.452 1.00 45.09 113 PRO A C 1
ATOM 856 O O . PRO A 1 113 ? 23.737 -25.488 6.451 1.00 45.09 113 PRO A O 1
#

Secondary structure (DSSP, 8-state):
-----------HHHHHHHHHHHHHTT--SHHHHHHHHHHHHHHHHT--SS--------TTHHHHHHHHHHTT--SHHHHHHHHHHHHHHHSPPPHHHHHHHHHHS--------

Mean predicted aligned error: 13.42 Å

Solvent-accessible surface area (backbone atoms only — not comparable to full-atom values): 7170 Å² total; per-residue (Å²): 138,91,75,87,87,84,86,85,89,76,54,73,68,58,51,52,53,37,40,56,50,9,50,75,72,69,53,74,34,36,71,54,38,52,52,52,52,53,50,51,51,49,51,61,73,65,53,85,65,100,70,82,86,87,87,79,87,62,94,58,48,69,61,52,48,52,49,28,55,77,70,66,45,78,39,66,66,53,40,50,55,50,52,54,51,54,50,44,69,76,56,62,73,50,74,72,55,47,54,51,49,63,70,69,53,77,77,78,81,77,70,80,132

Sequence (113 aa):
MGGKRISITITDEQQKALEEMAQTEGLGRSAALVRSITLKALRSANRSGNVAEIVMSLENSDEVTEYVRLKRFGTVASFATYAMENFMQRNPLTAAQKALVGKNIKVDEVGAP

Foldseek 3Di:
DDDDDDDDDDDPVVLVVLCVVCVVVVVNHSVSVVVVVVVVVVVQVPDDDPDDDDDDDDPPVVVLQVVCVVVVLPDSVSVVVVVVVVVCVVVPDDPVRVVVVVVVDPPPPDDDD